Protein AF-A0A388Q146-F1 (afdb_monomer_lite)

Sequence (95 aa):
MTEEQHFTKGFNNGYLLAKHEPVLLKQLLIAKNDNEYFKGMVLGKKQHEIEKMRVRLKTVSKSETTVKKQITKGFSEDLIHLNLSGGKCRYLICL

pLDDT: mean 75.21, std 25.83, range [31.83, 98.5]

Foldseek 3Di:
DDLVVLLLQLLVVLLVCLVPPVPVLVVVPVVDDDRSSPVNNVVSNVVNVVVVVVVVVVVVVVVVVVVPPPPPPDDDDDDDDDDDDDDDPDDDSPD

Secondary structure (DSSP, 8-state):
--HHHHHHHHHHHHHHHHHH-HHHHHHHHHT---SHHHHHHHHHHHHHHHHHHHHHHHHHHHHHHTTTTSS-SS---------------------

Radius of gyration: 20.88 Å; chains: 1; bounding box: 38×26×59 Å

Structure (mmCIF, N/CA/C/O backbone):
data_AF-A0A388Q146-F1
#
_entry.id   AF-A0A388Q146-F1
#
loop_
_atom_site.group_PDB
_atom_site.id
_atom_site.type_symbol
_atom_site.label_atom_id
_atom_site.label_alt_id
_atom_site.label_comp_id
_atom_site.label_asym_id
_atom_site.label_entity_id
_atom_site.label_seq_id
_atom_site.pdbx_PDB_ins_code
_atom_site.Cartn_x
_atom_site.Cartn_y
_atom_site.Cartn_z
_atom_site.occupancy
_atom_site.B_iso_or_equiv
_atom_site.auth_seq_id
_atom_site.auth_comp_id
_atom_site.auth_asym_id
_atom_site.auth_atom_id
_atom_site.pdbx_PDB_model_num
ATOM 1 N N . MET A 1 1 ? 9.424 14.116 -12.211 1.00 68.25 1 MET A N 1
ATOM 2 C CA . MET A 1 1 ? 8.876 13.849 -10.863 1.00 68.25 1 MET A CA 1
ATOM 3 C C . MET A 1 1 ? 10.007 13.315 -10.010 1.00 68.25 1 MET A C 1
ATOM 5 O O . MET A 1 1 ? 10.837 12.595 -10.549 1.00 68.25 1 MET A O 1
ATOM 9 N N . THR A 1 2 ? 10.075 13.700 -8.739 1.00 94.69 2 THR A N 1
ATOM 10 C CA . THR A 1 2 ? 11.088 13.191 -7.798 1.00 94.69 2 THR A CA 1
ATOM 11 C C . THR A 1 2 ? 10.687 11.821 -7.249 1.00 94.69 2 THR A C 1
ATOM 13 O O . THR A 1 2 ? 9.515 11.441 -7.301 1.00 94.69 2 THR A O 1
ATOM 16 N N . GLU A 1 3 ? 11.647 11.077 -6.703 1.00 92.75 3 GLU A N 1
ATOM 17 C CA . GLU A 1 3 ? 11.397 9.792 -6.034 1.00 92.75 3 GLU A CA 1
ATOM 18 C C . GLU A 1 3 ? 10.369 9.915 -4.901 1.00 92.75 3 GLU A C 1
ATOM 20 O O . GLU A 1 3 ? 9.429 9.127 -4.822 1.00 92.75 3 GLU A O 1
ATOM 25 N N . GLU A 1 4 ? 10.457 10.982 -4.107 1.00 93.25 4 GLU A N 1
ATOM 26 C CA . GLU A 1 4 ? 9.493 11.307 -3.050 1.00 93.25 4 GLU A CA 1
ATOM 27 C C . GLU A 1 4 ? 8.068 11.531 -3.590 1.00 93.25 4 GLU A C 1
ATOM 29 O O . GLU A 1 4 ? 7.081 11.065 -3.010 1.00 93.25 4 GLU A O 1
ATOM 34 N N . GLN A 1 5 ? 7.935 12.202 -4.740 1.00 96.38 5 GLN A N 1
ATOM 35 C CA . GLN A 1 5 ? 6.638 12.391 -5.396 1.00 96.38 5 GLN A CA 1
ATOM 36 C C . GLN A 1 5 ? 6.067 11.063 -5.903 1.00 96.38 5 GLN A C 1
ATOM 38 O O . GLN A 1 5 ? 4.859 10.835 -5.804 1.00 96.38 5 GLN A O 1
ATOM 43 N N . HIS A 1 6 ? 6.916 10.178 -6.433 1.00 96.31 6 HIS A N 1
ATOM 44 C CA . HIS A 1 6 ? 6.509 8.833 -6.840 1.00 96.31 6 HIS A CA 1
ATOM 45 C C . HIS A 1 6 ? 6.047 8.006 -5.645 1.00 96.31 6 HIS A C 1
ATOM 47 O O . HIS A 1 6 ? 4.971 7.408 -5.707 1.00 96.31 6 HIS A O 1
ATOM 53 N N . PHE A 1 7 ? 6.803 8.036 -4.550 1.00 97.75 7 PHE A N 1
ATOM 54 C CA . PHE A 1 7 ? 6.435 7.375 -3.307 1.00 97.75 7 PHE A CA 1
ATOM 55 C C . PHE A 1 7 ? 5.078 7.859 -2.792 1.00 97.75 7 PHE A C 1
ATOM 57 O O . PHE A 1 7 ? 4.182 7.049 -2.558 1.00 97.75 7 PHE A O 1
ATOM 64 N N . THR A 1 8 ? 4.889 9.177 -2.683 1.00 97.38 8 THR A N 1
ATOM 65 C CA . THR A 1 8 ? 3.653 9.783 -2.159 1.00 97.38 8 THR A CA 1
ATOM 66 C C . THR A 1 8 ? 2.437 9.401 -2.999 1.00 97.38 8 THR A C 1
ATOM 68 O O . THR A 1 8 ? 1.402 8.994 -2.467 1.00 97.38 8 THR A O 1
ATOM 71 N N . LYS A 1 9 ? 2.563 9.453 -4.331 1.00 97.88 9 LYS A N 1
ATOM 72 C CA . LYS A 1 9 ? 1.494 9.014 -5.239 1.00 97.88 9 LYS A CA 1
ATOM 73 C C . LYS A 1 9 ? 1.191 7.531 -5.082 1.00 97.88 9 LYS A C 1
ATOM 75 O O . LYS A 1 9 ? 0.024 7.156 -4.998 1.00 97.88 9 LYS A O 1
ATOM 80 N N . GLY A 1 10 ? 2.233 6.705 -5.015 1.00 97.69 10 GLY A N 1
ATOM 81 C CA . GLY A 1 10 ? 2.106 5.275 -4.772 1.00 97.69 10 GLY A CA 1
ATOM 82 C C . GLY A 1 10 ? 1.349 5.003 -3.480 1.00 97.69 10 GLY A C 1
ATOM 83 O O . GLY A 1 10 ? 0.368 4.266 -3.488 1.00 97.69 10 GLY A O 1
ATOM 84 N N . PHE A 1 11 ? 1.747 5.663 -2.393 1.00 98.50 11 PHE A N 1
ATOM 85 C CA . PHE A 1 11 ? 1.124 5.551 -1.077 1.00 98.50 11 PHE A CA 1
ATOM 86 C C . PHE A 1 11 ? -0.363 5.885 -1.104 1.00 98.50 11 PHE A C 1
ATOM 88 O O . PHE A 1 11 ? -1.186 5.062 -0.693 1.00 98.50 11 PHE A O 1
ATOM 95 N N . ASN A 1 12 ? -0.722 7.047 -1.647 1.00 98.19 12 ASN A N 1
ATOM 96 C CA . ASN A 1 12 ? -2.115 7.481 -1.717 1.00 98.19 12 ASN A CA 1
ATOM 97 C C . ASN A 1 12 ? -2.958 6.514 -2.557 1.00 98.19 12 ASN A C 1
ATOM 99 O O . ASN A 1 12 ? -4.031 6.090 -2.125 1.00 98.19 12 ASN A O 1
ATOM 103 N N . ASN A 1 13 ? -2.441 6.085 -3.708 1.00 98.31 13 ASN A N 1
ATOM 104 C CA . ASN A 1 13 ? -3.136 5.139 -4.577 1.00 98.31 13 ASN A CA 1
ATOM 105 C C . ASN A 1 13 ? -3.291 3.767 -3.915 1.00 98.31 13 ASN A C 1
ATOM 107 O O . ASN A 1 13 ? -4.376 3.194 -3.940 1.00 98.31 13 ASN A O 1
ATOM 111 N N . GLY A 1 14 ? -2.249 3.257 -3.256 1.00 98.06 14 GLY A N 1
ATOM 112 C CA . GLY A 1 14 ? -2.311 1.995 -2.519 1.00 98.06 14 GLY A CA 1
ATOM 113 C C . GLY A 1 14 ? -3.335 2.016 -1.389 1.00 98.06 14 GLY A C 1
ATOM 114 O O . GLY A 1 14 ? -4.079 1.052 -1.218 1.00 98.06 14 GLY A O 1
ATOM 115 N N . TYR A 1 15 ? -3.422 3.126 -0.654 1.00 98.50 15 TYR A N 1
ATOM 116 C CA . TYR A 1 15 ? -4.431 3.311 0.388 1.00 98.50 15 TYR A CA 1
ATOM 117 C C . TYR A 1 15 ? -5.855 3.344 -0.195 1.00 98.50 15 TYR A C 1
ATOM 119 O O . TYR A 1 15 ? -6.736 2.622 0.279 1.00 98.50 15 TYR A O 1
ATOM 127 N N . LEU A 1 16 ? -6.087 4.143 -1.244 1.00 98.31 16 LEU A N 1
ATOM 128 C CA . LEU A 1 16 ? -7.403 4.273 -1.881 1.00 98.31 16 LEU A CA 1
ATOM 129 C C . LEU A 1 16 ? -7.865 2.959 -2.516 1.00 98.31 16 LEU A C 1
ATOM 131 O O . LEU A 1 16 ? -9.000 2.538 -2.296 1.00 98.31 16 LEU A O 1
ATOM 135 N N . LEU A 1 17 ? -6.980 2.267 -3.233 1.00 98.19 17 LEU A N 1
ATOM 136 C CA . LEU A 1 17 ? -7.282 0.964 -3.822 1.00 98.19 17 LEU A CA 1
ATOM 137 C C . LEU A 1 17 ? -7.561 -0.085 -2.742 1.00 98.19 17 LEU A C 1
ATOM 139 O O . LEU A 1 17 ? -8.479 -0.882 -2.892 1.00 98.19 17 LEU A O 1
ATOM 143 N N . ALA A 1 18 ? -6.844 -0.072 -1.615 1.00 97.75 18 ALA A N 1
ATOM 144 C CA . ALA A 1 18 ? -7.128 -0.996 -0.516 1.00 97.75 18 ALA A CA 1
ATOM 145 C C . ALA A 1 18 ? -8.530 -0.780 0.073 1.00 97.75 18 ALA A C 1
ATOM 147 O O . ALA A 1 18 ? -9.176 -1.741 0.496 1.00 97.75 18 ALA A O 1
ATOM 148 N N . LYS A 1 19 ? -8.995 0.474 0.078 1.00 96.88 19 LYS A N 1
ATOM 149 C CA . LYS A 1 19 ? -10.308 0.877 0.582 1.00 96.88 19 LYS A CA 1
ATOM 150 C C . LYS A 1 19 ? -11.446 0.566 -0.394 1.00 96.88 19 LYS A C 1
ATOM 152 O O . LYS A 1 19 ? -12.503 0.130 0.055 1.00 96.88 19 LYS A O 1
ATOM 157 N N . HIS A 1 20 ? -11.246 0.805 -1.689 1.00 98.06 20 HIS A N 1
ATOM 158 C CA . HIS A 1 20 ? -12.318 0.775 -2.690 1.00 98.06 20 HIS A CA 1
ATOM 159 C C . HIS A 1 20 ? -12.247 -0.431 -3.636 1.00 98.06 20 HIS A C 1
ATOM 161 O O . HIS A 1 20 ? -13.283 -1.004 -3.960 1.00 98.06 20 HIS A O 1
ATOM 167 N N . GLU A 1 21 ? -11.048 -0.868 -4.027 1.00 97.44 21 GLU A N 1
ATOM 168 C CA . GLU A 1 21 ? -10.827 -1.909 -5.044 1.00 97.44 21 GLU A CA 1
ATOM 169 C C . GLU A 1 21 ? -9.743 -2.927 -4.618 1.00 97.44 21 GLU A C 1
ATOM 171 O O . GLU A 1 21 ? -8.710 -3.099 -5.277 1.00 97.44 21 GLU A O 1
ATOM 176 N N . PRO A 1 22 ? -9.945 -3.657 -3.504 1.00 96.38 22 PRO A N 1
ATOM 177 C CA . PRO A 1 22 ? -8.902 -4.500 -2.917 1.00 96.38 22 PRO A CA 1
ATOM 178 C C . PRO A 1 22 ? -8.490 -5.685 -3.803 1.00 96.38 22 PRO A C 1
ATOM 180 O O . PRO A 1 22 ? -7.391 -6.217 -3.641 1.00 96.38 22 PRO A O 1
ATOM 183 N N . VAL A 1 23 ? -9.356 -6.129 -4.721 1.00 96.81 23 VAL A N 1
ATOM 184 C CA . VAL A 1 23 ? -9.046 -7.213 -5.670 1.00 96.81 23 VAL A CA 1
ATOM 185 C C . VAL A 1 23 ? -8.064 -6.730 -6.735 1.00 96.81 23 VAL A C 1
ATOM 187 O O . VAL A 1 23 ? -7.057 -7.398 -6.965 1.00 96.81 23 VAL A O 1
ATOM 190 N N . LEU A 1 24 ? -8.299 -5.544 -7.307 1.00 95.69 24 LEU A N 1
ATOM 191 C CA . LEU A 1 24 ? -7.387 -4.928 -8.270 1.00 95.69 24 LEU A CA 1
ATOM 192 C C . LEU A 1 24 ? -6.018 -4.687 -7.634 1.00 95.69 24 LEU A C 1
ATOM 194 O O . LEU A 1 24 ? -4.992 -5.065 -8.194 1.00 95.69 24 LEU A O 1
ATOM 198 N N . LEU A 1 25 ? -5.993 -4.149 -6.412 1.00 96.69 25 LEU A N 1
ATOM 199 C CA . LEU A 1 25 ? -4.742 -3.946 -5.688 1.00 96.69 25 LEU A CA 1
ATOM 200 C C . LEU A 1 25 ? -3.962 -5.249 -5.491 1.00 96.69 25 LEU A C 1
ATOM 202 O O . LEU A 1 25 ? -2.746 -5.269 -5.656 1.00 96.69 25 LEU A O 1
ATOM 206 N N . LYS A 1 26 ? -4.641 -6.351 -5.149 1.00 96.38 26 LYS A N 1
ATOM 207 C CA . LYS A 1 26 ? -3.981 -7.659 -5.032 1.00 96.38 26 LYS A CA 1
ATOM 208 C C . LYS A 1 26 ? -3.331 -8.066 -6.348 1.00 96.38 26 LYS A C 1
ATOM 210 O O . LYS A 1 26 ? -2.188 -8.500 -6.309 1.00 96.38 26 LYS A O 1
ATOM 215 N N . GLN A 1 27 ? -4.018 -7.893 -7.476 1.00 95.94 27 GLN A N 1
ATOM 216 C CA . GLN A 1 27 ? -3.477 -8.215 -8.799 1.00 95.94 27 GLN A CA 1
ATOM 217 C C . GLN A 1 27 ? -2.260 -7.348 -9.145 1.00 95.94 27 GLN A C 1
ATOM 219 O O . GLN A 1 27 ? -1.237 -7.880 -9.568 1.00 95.94 27 GLN A O 1
ATOM 224 N N . LEU A 1 28 ? -2.318 -6.040 -8.873 1.00 94.44 28 LEU A N 1
ATOM 225 C CA . LEU A 1 28 ? -1.194 -5.119 -9.090 1.00 94.44 28 LEU A CA 1
ATOM 226 C C . LEU A 1 28 ? 0.043 -5.490 -8.259 1.00 94.44 28 LEU A C 1
ATOM 228 O O . LEU A 1 28 ? 1.173 -5.353 -8.721 1.00 94.44 28 LEU A O 1
ATOM 232 N N . LEU A 1 29 ? -0.158 -5.992 -7.039 1.00 94.81 29 LEU A N 1
ATOM 233 C CA . LEU A 1 29 ? 0.933 -6.380 -6.145 1.00 94.81 29 LEU A CA 1
ATOM 234 C C . LEU A 1 29 ? 1.581 -7.730 -6.491 1.00 94.81 29 LEU A C 1
ATOM 236 O O . LEU A 1 29 ? 2.667 -8.011 -5.983 1.00 94.81 29 LEU A O 1
ATOM 240 N N . ILE A 1 30 ? 0.976 -8.545 -7.364 1.00 95.19 30 ILE A N 1
ATOM 241 C CA . ILE A 1 30 ? 1.580 -9.806 -7.837 1.00 95.19 30 ILE A CA 1
ATOM 242 C C . ILE A 1 30 ? 2.851 -9.529 -8.639 1.00 95.19 30 ILE A C 1
ATOM 244 O O . ILE A 1 30 ? 3.822 -10.270 -8.514 1.00 95.19 30 ILE A O 1
ATOM 248 N N . ALA A 1 31 ? 2.856 -8.448 -9.422 1.00 87.88 31 ALA A N 1
ATOM 249 C CA . ALA A 1 31 ? 3.931 -8.141 -10.356 1.00 87.88 31 ALA A CA 1
ATOM 250 C C . ALA A 1 31 ? 5.289 -7.855 -9.687 1.00 87.88 31 ALA A C 1
ATOM 252 O O . ALA A 1 31 ? 6.282 -7.901 -10.396 1.00 87.88 31 ALA A O 1
ATOM 253 N N . LYS A 1 32 ? 5.321 -7.586 -8.366 1.00 87.00 32 LYS A N 1
ATOM 254 C CA . LYS A 1 32 ? 6.498 -7.256 -7.530 1.00 87.00 32 LYS A CA 1
ATOM 255 C C . LYS A 1 32 ? 7.517 -6.326 -8.211 1.00 87.00 32 LYS A C 1
ATOM 257 O O . LYS A 1 32 ? 8.311 -6.747 -9.041 1.00 87.00 32 LYS A O 1
ATOM 262 N N . ASN A 1 33 ? 7.566 -5.067 -7.788 1.00 92.69 33 ASN A N 1
ATOM 263 C CA . ASN A 1 33 ? 8.529 -4.086 -8.296 1.00 92.69 33 ASN A CA 1
ATOM 264 C C . ASN A 1 33 ? 9.292 -3.428 -7.132 1.00 92.69 33 ASN A C 1
ATOM 266 O O . ASN A 1 33 ? 8.780 -3.395 -6.018 1.00 92.69 33 ASN A O 1
ATOM 270 N N . ASP A 1 34 ? 10.494 -2.909 -7.375 1.00 91.75 34 ASP A N 1
ATOM 271 C CA . ASP A 1 34 ? 11.314 -2.243 -6.348 1.00 91.75 34 ASP A CA 1
ATOM 272 C C . ASP A 1 34 ? 11.385 -0.713 -6.516 1.00 91.75 34 ASP A C 1
ATOM 274 O O . ASP A 1 34 ? 12.162 -0.023 -5.860 1.00 91.75 34 ASP A O 1
ATOM 278 N N . ASN A 1 35 ? 10.557 -0.142 -7.393 1.00 95.44 35 ASN A N 1
ATOM 279 C CA . ASN A 1 35 ? 10.476 1.309 -7.525 1.00 95.44 35 ASN A CA 1
ATOM 280 C C . ASN A 1 35 ? 9.737 1.972 -6.344 1.00 95.44 35 ASN A C 1
ATOM 282 O O . ASN A 1 35 ? 8.878 1.373 -5.689 1.00 95.44 35 ASN A O 1
ATOM 286 N N . GLU A 1 36 ? 10.037 3.250 -6.106 1.00 97.06 36 GLU A N 1
ATOM 287 C CA . GLU A 1 36 ? 9.483 4.021 -4.983 1.00 97.06 36 GLU A CA 1
ATOM 288 C C . GLU A 1 36 ? 7.956 4.123 -5.005 1.00 97.06 36 GLU A C 1
ATOM 290 O O . GLU A 1 36 ? 7.305 4.090 -3.961 1.00 97.06 36 GLU A O 1
ATOM 295 N N . TYR A 1 37 ? 7.352 4.158 -6.193 1.00 97.25 37 TYR A N 1
ATOM 296 C CA . TYR A 1 37 ? 5.898 4.135 -6.325 1.00 97.25 37 TYR A CA 1
ATOM 297 C C . TYR 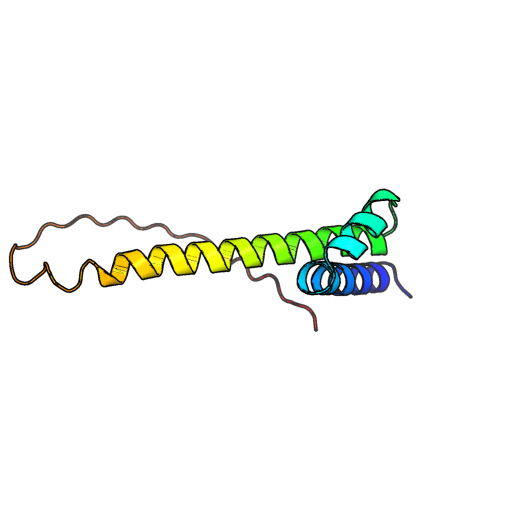A 1 37 ? 5.301 2.818 -5.805 1.00 97.25 37 TYR A C 1
ATOM 299 O O . TYR A 1 37 ? 4.312 2.823 -5.070 1.00 97.25 37 TYR A O 1
ATOM 307 N N . PHE A 1 38 ? 5.903 1.679 -6.146 1.00 97.56 38 PHE A N 1
ATOM 308 C CA . PHE A 1 38 ? 5.461 0.367 -5.687 1.00 97.56 38 PHE A CA 1
ATOM 309 C C . PHE A 1 38 ? 5.647 0.220 -4.175 1.00 97.56 38 PHE A C 1
ATOM 311 O O . PHE A 1 38 ? 4.724 -0.233 -3.494 1.00 97.56 38 PHE A O 1
ATOM 318 N N . LYS A 1 39 ? 6.782 0.678 -3.627 1.00 97.25 39 LYS A N 1
ATOM 319 C CA . LYS A 1 39 ? 7.008 0.732 -2.171 1.00 97.25 39 LYS A CA 1
ATOM 320 C C . LYS A 1 39 ? 5.941 1.570 -1.474 1.00 97.25 39 LYS A C 1
ATOM 322 O O . LYS A 1 39 ? 5.325 1.099 -0.515 1.00 97.25 39 LYS A O 1
ATOM 327 N N . GLY A 1 40 ? 5.661 2.763 -2.001 1.00 97.62 40 GLY A N 1
ATOM 328 C CA . 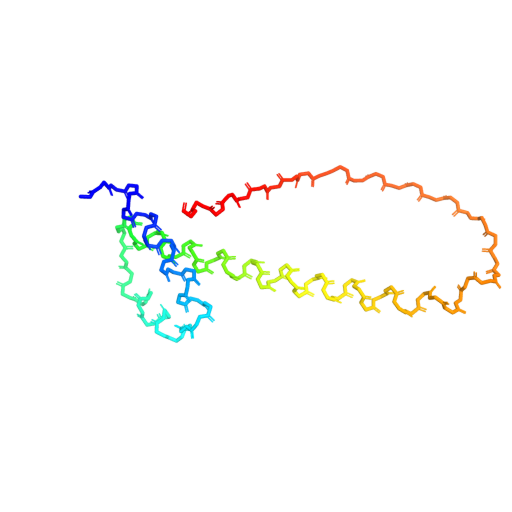GLY A 1 40 ? 4.573 3.617 -1.534 1.00 97.62 40 GLY A CA 1
ATOM 329 C C . GLY A 1 40 ? 3.245 2.864 -1.527 1.00 97.62 40 GLY A C 1
ATOM 330 O O . GLY A 1 40 ? 2.595 2.771 -0.489 1.00 97.62 40 GLY A O 1
ATOM 331 N N . MET A 1 41 ? 2.875 2.236 -2.643 1.00 97.88 41 MET A N 1
ATOM 332 C CA . MET A 1 41 ? 1.613 1.503 -2.799 1.00 97.88 41 MET A CA 1
ATOM 333 C C . MET A 1 41 ? 1.446 0.353 -1.798 1.00 97.88 41 MET A C 1
ATOM 335 O O . MET A 1 41 ? 0.373 0.195 -1.207 1.00 97.88 41 MET A O 1
ATOM 339 N N . VAL A 1 42 ? 2.507 -0.416 -1.542 1.00 97.81 42 VAL A N 1
ATOM 340 C CA . VAL A 1 42 ? 2.511 -1.473 -0.517 1.00 97.81 42 VAL A CA 1
ATOM 341 C C . VAL A 1 42 ? 2.279 -0.891 0.880 1.00 97.81 42 VAL 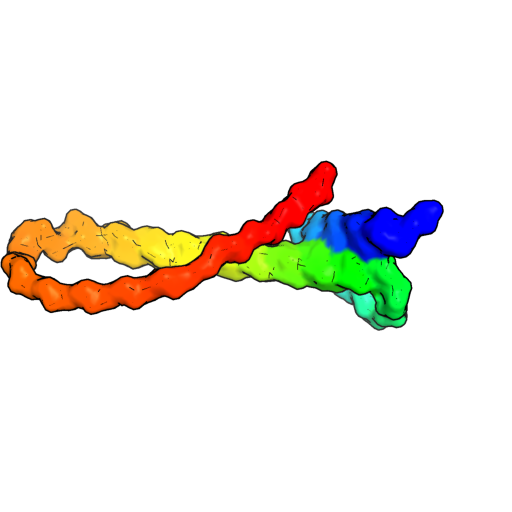A C 1
ATOM 343 O O . 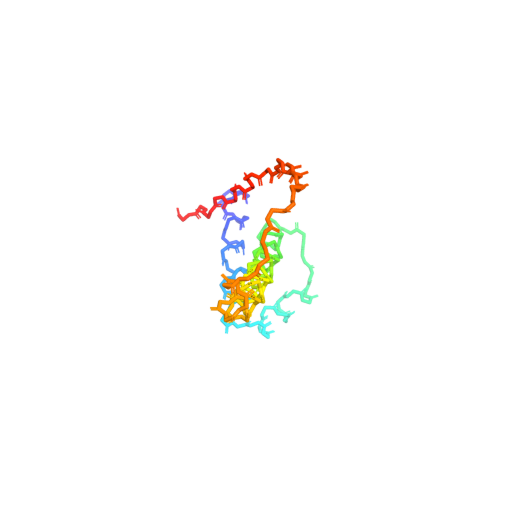VAL A 1 42 ? 1.486 -1.434 1.656 1.00 97.81 42 VAL A O 1
ATOM 346 N N . LEU A 1 43 ? 2.934 0.223 1.211 1.00 97.81 43 LEU A N 1
ATOM 347 C CA . LEU A 1 43 ? 2.789 0.867 2.518 1.00 97.81 43 LEU A CA 1
ATOM 348 C C . LEU A 1 43 ? 1.422 1.537 2.695 1.00 97.81 43 LEU A C 1
ATOM 350 O O . LEU A 1 43 ? 0.831 1.424 3.769 1.00 97.81 43 LEU A O 1
ATOM 354 N N . GLY A 1 44 ? 0.874 2.146 1.643 1.00 98.00 44 GLY A N 1
ATOM 355 C CA . GLY A 1 44 ? -0.475 2.712 1.638 1.00 98.00 44 GLY A CA 1
ATOM 356 C C . GLY A 1 44 ? -1.542 1.655 1.924 1.00 98.00 44 GLY A C 1
ATOM 357 O O . GLY A 1 44 ? -2.410 1.851 2.779 1.00 98.00 44 GLY A O 1
ATOM 358 N N . LYS A 1 45 ? -1.419 0.475 1.298 1.00 97.94 45 LYS A N 1
ATOM 359 C CA . LYS A 1 45 ? -2.262 -0.691 1.605 1.00 97.94 45 LYS A CA 1
ATOM 360 C C . LYS A 1 45 ? -2.187 -1.068 3.085 1.00 97.94 45 LYS A C 1
ATOM 362 O O . LYS A 1 45 ? -3.217 -1.220 3.743 1.00 97.94 45 LYS A O 1
ATOM 367 N N . LYS A 1 46 ? -0.967 -1.222 3.610 1.00 97.75 46 LYS A N 1
ATOM 368 C CA . LYS A 1 46 ? -0.726 -1.611 5.008 1.00 97.75 46 LYS A CA 1
ATOM 369 C C . LYS A 1 46 ? -1.322 -0.595 5.984 1.00 97.75 46 LYS A C 1
ATOM 371 O O . LYS A 1 46 ? -1.886 -0.983 7.005 1.00 97.75 46 LYS A O 1
ATOM 376 N N . GLN A 1 47 ? -1.253 0.695 5.660 1.00 97.75 47 GLN A N 1
ATOM 377 C CA . GLN A 1 47 ? -1.850 1.747 6.478 1.00 97.75 47 GLN A CA 1
ATOM 378 C C . GLN A 1 47 ? -3.374 1.601 6.580 1.00 97.75 47 GLN A C 1
ATOM 380 O O . GLN A 1 47 ? -3.920 1.690 7.681 1.00 97.75 47 GLN A O 1
ATOM 385 N N . HIS A 1 48 ? -4.058 1.315 5.467 1.00 97.50 48 HIS A N 1
ATOM 386 C CA . HIS A 1 48 ? -5.500 1.057 5.484 1.00 97.50 48 HIS A CA 1
ATOM 387 C C . HIS A 1 48 ? -5.856 -0.163 6.352 1.00 97.50 48 HIS A C 1
ATOM 389 O O . HIS A 1 48 ? -6.806 -0.122 7.137 1.00 97.50 48 HIS A O 1
ATOM 395 N N . GLU A 1 49 ? -5.076 -1.244 6.264 1.00 96.00 49 GLU A N 1
ATOM 396 C CA . GLU A 1 49 ? -5.278 -2.442 7.088 1.00 96.00 49 GLU A CA 1
ATOM 397 C C . GLU A 1 49 ? -5.137 -2.138 8.589 1.00 96.00 49 GLU A C 1
ATOM 399 O O . GLU A 1 49 ? -5.997 -2.537 9.381 1.00 96.00 49 GLU A O 1
ATOM 404 N N . ILE A 1 50 ? -4.112 -1.371 8.981 1.00 95.94 50 ILE A N 1
ATOM 405 C CA . ILE A 1 50 ? -3.906 -0.924 10.369 1.00 95.94 50 ILE A CA 1
ATOM 406 C C . ILE A 1 50 ? -5.087 -0.080 10.851 1.00 95.94 50 ILE A C 1
ATOM 408 O O . ILE A 1 50 ? -5.590 -0.281 11.960 1.00 95.94 50 ILE A O 1
ATOM 412 N N . GLU A 1 51 ? -5.551 0.866 10.038 1.00 95.50 51 GLU A N 1
ATOM 413 C CA . GLU A 1 51 ? -6.693 1.712 10.381 1.00 95.50 51 GLU A CA 1
ATOM 414 C C . GLU A 1 51 ? -7.965 0.882 10.580 1.00 95.50 51 GLU A C 1
ATOM 416 O O . GLU A 1 51 ? -8.648 1.023 11.598 1.00 95.50 51 GLU A O 1
ATOM 421 N N . LYS A 1 52 ? -8.234 -0.058 9.671 1.00 93.75 52 LYS A N 1
ATOM 422 C CA . LYS A 1 52 ? -9.367 -0.983 9.765 1.00 93.75 52 LYS A CA 1
ATOM 423 C C . LYS A 1 52 ? -9.323 -1.809 11.051 1.00 93.75 52 LYS A C 1
ATOM 425 O O . LYS A 1 52 ? -10.355 -1.984 11.701 1.00 93.75 52 LYS A O 1
ATOM 430 N N . MET A 1 53 ? -8.144 -2.290 11.453 1.00 93.00 53 MET A N 1
ATOM 431 C CA . MET A 1 53 ? -7.961 -2.998 12.726 1.00 93.00 53 MET A CA 1
ATOM 432 C C . MET A 1 53 ? -8.208 -2.081 13.928 1.00 93.00 53 MET A C 1
ATOM 434 O O . MET A 1 53 ? -8.927 -2.465 14.848 1.00 93.00 53 MET A O 1
ATOM 438 N N . ARG A 1 54 ? -7.694 -0.846 13.911 1.00 92.75 54 ARG A N 1
ATOM 439 C CA . ARG A 1 54 ? -7.929 0.137 14.986 1.00 92.75 54 ARG A CA 1
ATOM 440 C C . ARG A 1 54 ? -9.407 0.474 15.156 1.00 92.75 54 ARG A C 1
ATOM 442 O O . ARG A 1 54 ? -9.868 0.594 16.288 1.00 92.75 54 ARG A O 1
ATOM 449 N N . VAL A 1 55 ? -10.151 0.620 14.059 1.00 91.75 55 VAL A N 1
ATOM 450 C CA . VAL A 1 55 ? -11.605 0.850 14.102 1.00 91.75 55 VAL A CA 1
ATOM 451 C C . VAL A 1 55 ? -12.310 -0.335 14.764 1.00 91.75 55 VAL A C 1
ATOM 453 O O . VAL A 1 55 ? -13.093 -0.125 15.688 1.00 91.75 55 VAL A O 1
ATOM 456 N N . ARG A 1 56 ? -11.968 -1.570 14.373 1.00 87.75 56 ARG A N 1
ATOM 457 C CA . ARG A 1 56 ? -12.527 -2.796 14.970 1.00 87.75 56 ARG A CA 1
ATOM 458 C C . ARG A 1 56 ? -12.222 -2.920 16.466 1.00 87.75 56 ARG A C 1
ATOM 460 O O . ARG A 1 56 ? -13.111 -3.241 17.248 1.00 87.75 56 ARG A O 1
ATOM 467 N N . LEU A 1 57 ? -10.997 -2.613 16.890 1.00 86.62 57 LEU A N 1
ATOM 468 C CA . LEU A 1 57 ? -10.623 -2.651 18.310 1.00 86.62 57 LEU A CA 1
ATOM 469 C C . LEU A 1 57 ? -11.401 -1.618 19.140 1.00 86.62 57 LEU A C 1
ATOM 471 O O . LEU A 1 57 ? -11.864 -1.927 20.234 1.00 86.62 57 LEU A O 1
ATOM 475 N N . LYS A 1 58 ? -11.615 -0.409 18.603 1.00 84.31 58 LYS A N 1
ATOM 476 C CA . LYS A 1 58 ? -12.427 0.626 19.267 1.00 84.31 58 LYS A CA 1
ATOM 477 C C . LYS A 1 58 ? -13.905 0.259 19.379 1.00 84.31 58 LYS A C 1
ATOM 479 O O . LYS A 1 58 ? -14.569 0.730 20.297 1.00 84.31 58 LYS A O 1
ATOM 484 N N . THR A 1 59 ? -14.449 -0.517 18.443 1.00 74.94 59 THR A N 1
ATOM 485 C CA . THR A 1 59 ? -15.840 -0.980 18.544 1.00 74.94 59 THR A CA 1
ATOM 486 C C . THR A 1 59 ? -15.998 -2.063 19.605 1.00 74.94 59 THR A C 1
ATOM 488 O O . THR A 1 59 ? -16.982 -2.034 20.334 1.00 74.94 59 THR A O 1
ATOM 491 N N . VAL A 1 60 ? -15.004 -2.946 19.757 1.00 73.62 60 VAL A N 1
ATOM 492 C CA . VAL A 1 60 ? -15.019 -4.016 20.772 1.00 73.62 60 VAL A CA 1
ATOM 493 C C . VAL A 1 60 ? -14.937 -3.445 22.194 1.00 73.62 60 VAL A C 1
ATOM 495 O O . VAL A 1 60 ? -15.711 -3.845 23.060 1.00 73.62 60 VAL A O 1
ATOM 498 N N . SER A 1 61 ? -14.089 -2.440 22.437 1.00 63.25 61 SER A N 1
ATOM 499 C CA . SER A 1 61 ? -13.996 -1.822 23.771 1.00 63.25 61 SER A CA 1
ATOM 500 C C . SER A 1 61 ? -15.238 -1.008 24.164 1.00 63.25 61 SER A C 1
ATOM 502 O O . SER A 1 61 ? -15.545 -0.872 25.347 1.00 63.25 61 SER A O 1
ATOM 504 N N . LYS A 1 62 ? -16.000 -0.492 23.188 1.00 57.09 62 LYS A N 1
ATOM 505 C CA . LYS A 1 62 ? -17.260 0.226 23.450 1.00 57.09 62 LYS A CA 1
ATOM 506 C C . LYS A 1 62 ? -18.422 -0.704 23.799 1.00 57.09 62 LYS A C 1
ATOM 508 O O . LYS A 1 62 ? -19.273 -0.303 24.592 1.00 57.09 62 LYS A O 1
ATOM 513 N N . SER A 1 63 ? -18.450 -1.931 23.272 1.00 52.06 63 SER A N 1
ATOM 514 C CA . SER A 1 63 ? -19.458 -2.934 23.654 1.00 52.06 63 SER A CA 1
ATOM 515 C C . SER A 1 63 ? -19.300 -3.438 25.093 1.00 52.06 63 SER A C 1
ATOM 517 O O . SER A 1 63 ? -20.283 -3.843 25.704 1.00 52.06 63 SER A O 1
ATOM 519 N N . GLU A 1 64 ? -18.109 -3.335 25.687 1.00 52.38 64 GLU A N 1
ATOM 520 C CA . GLU A 1 64 ? -17.895 -3.670 27.105 1.00 52.38 64 GLU A CA 1
ATOM 521 C C . GLU A 1 64 ? -18.373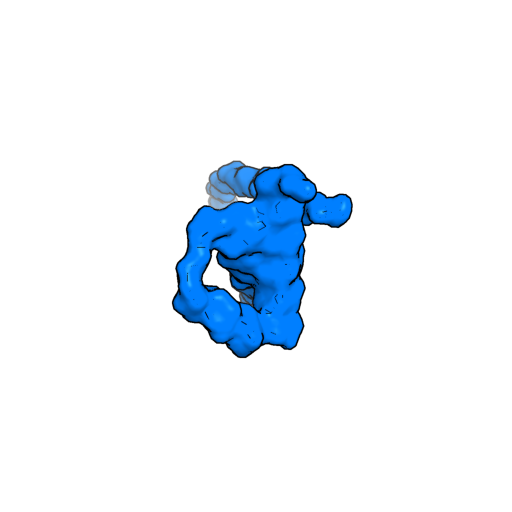 -2.562 28.058 1.00 52.38 64 GLU A C 1
ATOM 523 O O . GLU A 1 64 ? -18.698 -2.823 29.218 1.00 52.38 64 GLU A O 1
ATOM 528 N N . THR A 1 65 ? -18.481 -1.315 27.584 1.00 44.81 65 THR A N 1
ATOM 529 C CA . THR A 1 65 ? -18.916 -0.190 28.431 1.00 44.81 65 THR A CA 1
ATOM 530 C C . THR A 1 65 ? -20.438 -0.133 28.608 1.00 44.81 65 THR A C 1
ATOM 532 O O . THR A 1 65 ? -20.920 0.523 29.530 1.00 44.81 65 THR A O 1
ATOM 535 N N . THR A 1 66 ? -21.221 -0.828 27.774 1.00 42.03 66 THR A N 1
ATOM 536 C CA . THR A 1 66 ? -22.692 -0.851 27.907 1.00 42.03 66 THR A CA 1
ATOM 537 C C . THR A 1 66 ? -23.204 -1.949 28.845 1.00 42.03 66 THR A C 1
ATOM 539 O O . THR A 1 66 ? -24.324 -1.838 29.332 1.00 42.03 66 THR A O 1
ATOM 542 N N . VAL A 1 67 ? -22.385 -2.950 29.192 1.00 46.69 67 VAL A N 1
ATOM 543 C CA . VAL A 1 67 ? -22.760 -3.990 30.174 1.00 46.69 67 VAL A CA 1
ATOM 544 C C . VAL A 1 67 ? -22.502 -3.538 31.623 1.00 46.69 67 VAL A C 1
ATOM 546 O O . VAL A 1 67 ? -23.175 -3.989 32.543 1.00 46.69 67 VAL A O 1
ATOM 549 N N . LYS A 1 68 ? -21.604 -2.569 31.862 1.00 42.12 68 LYS A N 1
ATOM 550 C CA . LYS A 1 68 ? -21.267 -2.096 33.224 1.00 42.12 68 LYS A CA 1
ATOM 551 C C . LYS A 1 68 ? -22.111 -0.928 33.759 1.00 42.12 68 LYS A C 1
ATOM 553 O O . LYS A 1 68 ? -21.771 -0.380 34.801 1.00 42.12 68 LYS A O 1
ATOM 558 N N . LYS A 1 69 ? -23.215 -0.536 33.104 1.00 41.75 69 LYS A N 1
ATOM 559 C CA . LYS A 1 69 ? -24.081 0.565 33.594 1.00 41.75 69 LYS A CA 1
ATOM 560 C C . LYS A 1 69 ? -25.345 0.125 34.347 1.00 41.75 69 LYS A C 1
ATOM 562 O O . LYS A 1 69 ? -26.135 0.983 34.724 1.00 41.75 69 LYS A O 1
ATOM 567 N N . GLN A 1 70 ? -25.523 -1.174 34.609 1.00 42.50 70 GLN A N 1
ATOM 568 C CA . GLN A 1 70 ? -26.606 -1.682 35.473 1.00 42.50 70 GLN A CA 1
ATOM 569 C C . GLN A 1 70 ? -26.130 -2.348 36.778 1.00 42.50 70 GLN A C 1
ATOM 571 O O . GLN A 1 70 ? -26.965 -2.679 37.611 1.00 42.50 70 GLN A O 1
ATOM 576 N N . ILE A 1 71 ? -24.820 -2.489 37.020 1.00 44.12 71 ILE A N 1
ATOM 577 C CA . ILE A 1 71 ? -24.287 -3.131 38.239 1.00 44.12 71 ILE A CA 1
ATOM 578 C C . ILE A 1 71 ? -23.211 -2.240 38.879 1.00 44.12 71 ILE A C 1
ATOM 580 O O . ILE A 1 71 ? -22.055 -2.619 38.963 1.00 44.12 71 ILE A O 1
ATOM 584 N N . THR A 1 72 ? -23.567 -1.018 39.275 1.00 42.22 72 THR A N 1
ATOM 585 C CA . THR A 1 72 ? -22.772 -0.185 40.209 1.00 42.22 72 THR A CA 1
ATOM 586 C C . THR A 1 72 ? -23.684 0.815 40.938 1.00 42.22 72 THR A C 1
ATOM 588 O O . THR A 1 72 ? -23.467 2.022 40.9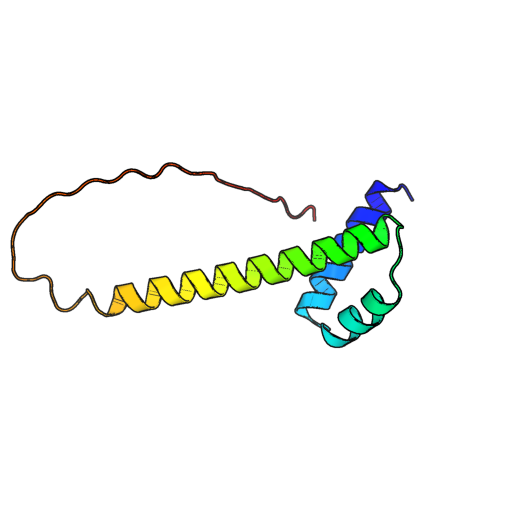60 1.00 42.22 72 THR A O 1
ATOM 591 N N . LYS A 1 73 ? -24.750 0.304 41.561 1.00 39.34 73 LYS A N 1
ATOM 592 C CA . LYS A 1 73 ? -25.292 0.876 42.804 1.00 39.34 73 LYS A CA 1
ATOM 593 C C . LYS A 1 73 ? -25.196 -0.203 43.875 1.00 39.34 73 LYS A C 1
ATOM 595 O O . LYS A 1 73 ? -26.179 -0.849 44.211 1.00 39.34 73 LYS A O 1
ATOM 600 N N . GLY A 1 74 ? -23.980 -0.446 44.336 1.00 40.62 74 GLY A N 1
ATOM 601 C CA . GLY A 1 74 ? -23.702 -1.413 45.387 1.00 40.62 74 GLY A CA 1
ATOM 602 C C . GLY A 1 74 ? -22.262 -1.884 45.300 1.00 40.62 74 GLY A C 1
ATOM 603 O O . GLY A 1 74 ? -21.876 -2.415 44.267 1.00 40.62 74 GLY A O 1
ATOM 604 N N . PHE A 1 75 ? -21.540 -1.705 46.405 1.00 31.83 75 PHE A N 1
ATOM 605 C CA . PHE A 1 75 ? -20.168 -2.140 46.694 1.00 31.83 75 PHE A CA 1
ATOM 606 C C . PHE A 1 75 ? -19.042 -1.143 46.372 1.00 31.83 75 PHE A C 1
ATOM 608 O O . PHE A 1 75 ? -18.470 -1.103 45.288 1.00 31.83 75 PHE A O 1
ATOM 615 N N . SER A 1 76 ? -18.851 -0.281 47.380 1.00 35.97 76 SER A N 1
ATOM 616 C CA . SER A 1 76 ? -17.601 0.129 48.040 1.00 35.97 76 SER A CA 1
ATOM 617 C C . SER A 1 76 ? -16.266 -0.118 47.334 1.00 35.97 76 SER A C 1
ATOM 619 O O . SER A 1 76 ? -15.939 -1.245 46.977 1.00 35.97 76 SER A O 1
ATOM 621 N N . GLU A 1 77 ? -15.516 0.986 47.249 1.00 43.81 77 GLU A N 1
ATOM 622 C CA . GLU A 1 77 ? -14.061 1.132 47.376 1.00 43.81 77 GLU A CA 1
ATOM 623 C C . GLU A 1 77 ? -13.247 -0.166 47.380 1.00 43.81 77 GLU A C 1
ATOM 625 O O . GLU A 1 77 ? -13.278 -0.902 48.355 1.00 43.81 77 GLU A O 1
ATOM 630 N N . ASP A 1 78 ? -12.457 -0.374 46.322 1.00 35.38 78 ASP A N 1
ATOM 631 C CA . ASP A 1 78 ? -11.050 -0.727 46.491 1.00 35.38 78 ASP A CA 1
ATOM 632 C C . ASP A 1 78 ? -10.216 -0.347 45.258 1.00 35.38 78 ASP A C 1
ATOM 634 O O . ASP A 1 78 ? -10.585 -0.508 44.092 1.00 35.38 78 ASP A O 1
ATOM 638 N N . LEU A 1 79 ? -9.084 0.253 45.589 1.00 37.50 79 LEU A N 1
ATOM 639 C CA . LEU A 1 79 ? -8.115 0.984 44.795 1.00 37.50 79 LEU A CA 1
ATOM 640 C C . LEU A 1 79 ? -7.141 0.032 44.085 1.00 37.50 79 LEU A C 1
ATOM 642 O O . LEU A 1 79 ? -6.426 -0.677 44.778 1.00 37.50 79 LEU A O 1
ATOM 646 N N . ILE A 1 80 ? -6.979 0.096 42.753 1.00 37.78 80 ILE A N 1
ATOM 647 C CA . ILE A 1 80 ? -5.690 -0.243 42.109 1.00 37.78 80 ILE A CA 1
ATOM 648 C C . ILE A 1 80 ? -5.429 0.694 40.918 1.00 37.78 80 ILE A C 1
ATOM 650 O O . ILE A 1 80 ? -6.056 0.607 39.863 1.00 37.78 80 ILE A O 1
ATOM 654 N N . HIS A 1 81 ? -4.461 1.592 41.105 1.00 38.28 81 HIS A N 1
ATOM 655 C CA . HIS A 1 81 ? -3.793 2.350 40.051 1.00 38.28 81 HIS A CA 1
ATOM 656 C C . HIS A 1 81 ? -2.947 1.416 39.173 1.00 38.28 81 HIS A C 1
ATOM 658 O O . HIS A 1 81 ? -2.120 0.674 39.698 1.00 38.28 81 HIS A O 1
ATOM 664 N N . LEU A 1 82 ? -3.016 1.567 37.846 1.00 33.19 82 LEU A N 1
ATOM 665 C CA . LEU A 1 82 ? -1.837 1.332 37.012 1.00 33.19 82 LEU A CA 1
ATOM 666 C C . LEU A 1 82 ? -1.790 2.300 35.822 1.00 33.19 82 LEU A C 1
ATOM 668 O O . LEU A 1 82 ? -2.578 2.236 34.881 1.00 33.19 82 LEU A O 1
ATOM 672 N N . ASN A 1 83 ? -0.830 3.219 35.919 1.00 40.28 83 ASN A N 1
ATOM 673 C CA . ASN A 1 83 ? -0.320 4.060 34.846 1.00 40.28 83 ASN A CA 1
ATOM 674 C C . ASN A 1 83 ? 0.223 3.195 33.705 1.00 40.28 83 ASN A C 1
ATOM 676 O O . ASN A 1 83 ? 1.109 2.380 33.941 1.00 40.28 83 ASN A O 1
ATOM 680 N N . LEU A 1 84 ? -0.195 3.467 32.468 1.00 40.06 84 LEU A N 1
ATOM 681 C CA . LEU A 1 84 ? 0.599 3.147 31.282 1.00 40.06 84 LEU A CA 1
ATOM 682 C C . LEU A 1 84 ? 0.593 4.344 30.326 1.00 40.06 84 LEU A C 1
ATOM 684 O O . LEU A 1 84 ? -0.278 4.527 29.477 1.00 40.06 84 LEU A O 1
ATOM 688 N N . SER A 1 85 ? 1.610 5.180 30.516 1.00 43.75 85 SER A N 1
ATOM 689 C CA . SER A 1 85 ? 2.175 6.086 29.523 1.00 43.75 85 SER A CA 1
ATOM 690 C C . SER A 1 85 ? 2.496 5.339 28.224 1.00 43.75 85 SER A C 1
ATOM 692 O O . SER A 1 85 ? 3.164 4.307 28.273 1.00 43.75 85 SER A O 1
ATOM 694 N N . GLY A 1 86 ? 2.116 5.869 27.058 1.00 38.47 86 GLY A N 1
ATOM 695 C CA . GLY A 1 86 ? 2.588 5.284 25.800 1.00 38.47 86 GLY A CA 1
ATOM 696 C C . GLY A 1 86 ? 2.044 5.900 24.514 1.00 38.47 86 GLY A C 1
ATOM 697 O O . GLY A 1 86 ? 1.077 5.407 23.951 1.00 38.47 86 GLY A O 1
ATOM 698 N N . GLY A 1 87 ? 2.727 6.937 24.017 1.00 39.03 87 GLY A N 1
ATOM 699 C CA . GLY A 1 87 ? 2.982 7.120 22.581 1.00 39.03 87 GLY A CA 1
ATOM 700 C C . GLY A 1 87 ? 1.822 7.545 21.669 1.00 39.03 87 GLY A C 1
ATOM 701 O O . GLY A 1 87 ? 1.175 6.727 21.019 1.00 39.03 87 GLY A O 1
ATOM 702 N N . LYS A 1 88 ? 1.657 8.860 21.470 1.00 37.75 88 LYS A N 1
ATOM 703 C CA . LYS A 1 88 ? 0.946 9.415 20.304 1.00 37.75 88 LYS A CA 1
ATOM 704 C C . LYS A 1 88 ? 1.779 9.185 19.030 1.00 37.75 88 LYS A C 1
ATOM 706 O O . LYS A 1 88 ? 2.536 10.063 18.633 1.00 37.75 88 LYS A O 1
ATOM 711 N N . CYS A 1 89 ? 1.613 8.055 18.344 1.00 38.41 89 CYS A N 1
ATOM 712 C CA . CYS A 1 89 ? 2.086 7.926 16.959 1.00 38.41 89 CYS A CA 1
ATOM 713 C C . CYS A 1 89 ? 1.114 8.648 16.013 1.00 38.41 89 CYS A C 1
ATOM 715 O O . CYS A 1 89 ? 0.109 8.083 15.574 1.00 38.41 89 CYS A O 1
ATOM 717 N N . ARG A 1 90 ? 1.409 9.920 15.723 1.00 41.19 90 ARG A N 1
ATOM 718 C CA . ARG A 1 90 ? 0.782 10.686 14.640 1.00 41.19 90 ARG A CA 1
ATOM 719 C C . ARG A 1 90 ? 1.480 10.318 13.330 1.00 41.19 90 ARG A C 1
ATOM 721 O O . ARG A 1 90 ? 2.591 10.770 13.095 1.00 41.19 90 ARG A O 1
ATOM 728 N N . TYR A 1 91 ? 0.834 9.521 12.486 1.00 41.88 91 TYR A N 1
ATOM 729 C CA . TYR A 1 91 ? 1.169 9.509 11.062 1.00 41.88 91 TYR A CA 1
ATOM 730 C C . TYR A 1 91 ? 0.292 10.568 10.404 1.00 41.88 91 TYR A C 1
ATOM 732 O O . TYR A 1 91 ? -0.930 10.418 10.362 1.00 41.88 91 TYR A O 1
ATOM 740 N N . LEU A 1 92 ? 0.918 11.678 10.004 1.00 45.53 92 LEU A N 1
ATOM 741 C CA . LEU A 1 92 ? 0.292 12.679 9.152 1.00 45.53 92 LEU A CA 1
ATOM 742 C C . LEU A 1 92 ? -0.076 12.010 7.827 1.00 45.53 92 LEU A C 1
ATOM 744 O O . LEU A 1 92 ? 0.765 11.401 7.172 1.00 45.53 92 LEU A O 1
ATOM 748 N N . ILE A 1 93 ? -1.345 12.123 7.456 1.00 44.22 93 ILE A N 1
ATOM 749 C CA . ILE A 1 93 ? -1.757 12.007 6.064 1.00 44.22 93 ILE A CA 1
ATOM 750 C C . ILE A 1 93 ? -1.282 13.319 5.435 1.00 44.22 93 ILE A C 1
ATOM 752 O O . ILE A 1 93 ? -1.816 14.375 5.776 1.00 44.22 93 ILE A O 1
ATOM 756 N N . CYS A 1 94 ? -0.239 13.274 4.608 1.00 45.03 94 CYS A N 1
ATOM 757 C CA . CYS A 1 94 ? 0.091 14.403 3.743 1.00 45.03 94 CYS A CA 1
ATOM 758 C C . CYS A 1 94 ? -0.948 14.422 2.617 1.00 45.03 94 CYS A C 1
ATOM 760 O O . CYS A 1 94 ? -0.874 13.611 1.691 1.00 45.03 94 CYS A O 1
ATOM 762 N N . LEU A 1 95 ? -1.960 15.278 2.786 1.00 41.75 95 LEU A N 1
ATOM 763 C CA . LEU A 1 95 ? -2.882 15.696 1.730 1.00 41.75 95 LEU A CA 1
ATOM 764 C C . LEU A 1 95 ? -2.228 16.786 0.881 1.00 41.75 95 LEU A C 1
ATOM 766 O O . LEU A 1 95 ? -1.548 17.647 1.483 1.00 41.75 95 LEU A O 1
#